Protein AF-A0A924SDQ5-F1 (afdb_monomer_lite)

Structure (mmCIF, N/CA/C/O backbone):
data_AF-A0A924SDQ5-F1
#
_entry.id   AF-A0A924SDQ5-F1
#
loop_
_atom_site.group_PDB
_atom_site.id
_atom_site.type_symbol
_atom_site.label_atom_id
_atom_site.label_alt_id
_atom_site.label_comp_id
_atom_site.label_asym_id
_atom_site.label_entity_id
_atom_site.label_seq_id
_atom_site.pdbx_PDB_ins_code
_atom_site.Cartn_x
_atom_site.Cartn_y
_atom_site.Cartn_z
_atom_site.occupancy
_atom_site.B_iso_or_equiv
_atom_site.auth_seq_id
_atom_site.auth_comp_id
_atom_site.auth_asym_id
_atom_site.auth_atom_id
_atom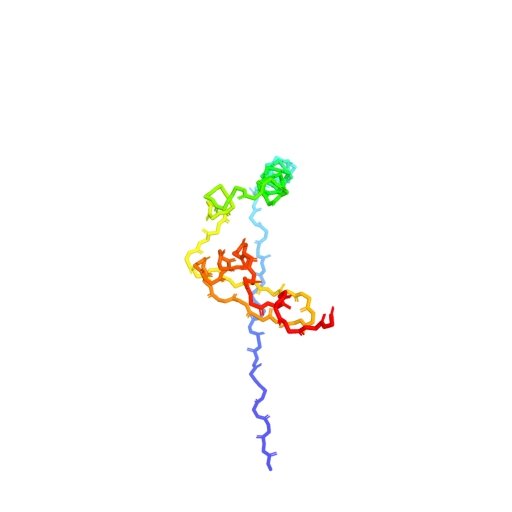_site.pdbx_PDB_model_num
ATOM 1 N N . MET A 1 1 ? -35.527 -19.320 -17.719 1.00 35.94 1 MET A N 1
ATOM 2 C CA . MET A 1 1 ? -34.080 -19.119 -17.495 1.00 35.94 1 MET A CA 1
ATOM 3 C C . MET A 1 1 ? -33.946 -18.271 -16.236 1.00 35.94 1 MET A C 1
ATOM 5 O O . MET A 1 1 ? -34.342 -17.116 -16.267 1.00 35.94 1 MET A O 1
ATOM 9 N N . ALA A 1 2 ? -33.569 -18.869 -15.104 1.00 38.22 2 ALA A N 1
ATOM 10 C CA . ALA A 1 2 ? -33.518 -18.180 -13.813 1.00 38.22 2 ALA A CA 1
ATOM 11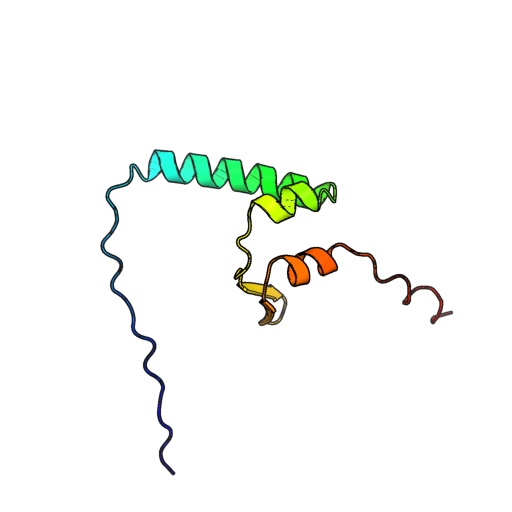 C C . ALA A 1 2 ? -32.095 -17.664 -13.569 1.00 38.22 2 ALA A C 1
ATOM 13 O O . ALA A 1 2 ? -31.151 -18.451 -13.566 1.00 38.22 2 ALA A O 1
ATOM 14 N N . ILE A 1 3 ? -31.942 -16.352 -13.394 1.00 44.84 3 ILE A N 1
ATOM 15 C CA . ILE A 1 3 ? -30.679 -15.750 -12.964 1.00 44.84 3 ILE A CA 1
ATOM 16 C C . ILE A 1 3 ? -30.659 -15.832 -11.439 1.00 44.84 3 ILE A C 1
ATOM 18 O O . ILE A 1 3 ? -31.410 -15.134 -10.761 1.00 44.84 3 ILE A O 1
ATOM 22 N N . VAL A 1 4 ? -29.828 -16.725 -10.905 1.00 50.78 4 VAL A N 1
ATOM 23 C CA . VAL A 1 4 ? -29.505 -16.777 -9.478 1.00 50.78 4 VAL A CA 1
ATOM 24 C C . VAL A 1 4 ? -28.635 -15.560 -9.171 1.00 50.78 4 VAL A C 1
ATOM 26 O O . VAL A 1 4 ? -27.464 -15.513 -9.540 1.00 50.78 4 VAL A O 1
ATOM 29 N N . GLY A 1 5 ? -29.221 -14.541 -8.546 1.00 46.06 5 GLY A N 1
ATOM 30 C CA . GLY A 1 5 ? -28.469 -13.419 -7.997 1.00 46.06 5 GLY A CA 1
ATOM 31 C C . GLY A 1 5 ? -27.779 -13.850 -6.707 1.00 46.06 5 GLY A C 1
ATOM 32 O O . GLY A 1 5 ? -28.448 -14.107 -5.710 1.00 46.06 5 GLY A O 1
ATOM 33 N N . CYS A 1 6 ? -26.448 -13.936 -6.716 1.00 43.75 6 CYS A N 1
ATOM 34 C CA . CYS A 1 6 ? -25.662 -14.098 -5.497 1.00 43.75 6 CYS A CA 1
ATOM 35 C C . CYS A 1 6 ? -25.862 -12.861 -4.607 1.00 43.75 6 CYS A C 1
ATOM 37 O O . CYS A 1 6 ? -25.459 -11.752 -4.965 1.00 43.75 6 CYS A O 1
ATOM 39 N N . ALA A 1 7 ? -26.510 -13.046 -3.458 1.00 54.94 7 ALA A N 1
ATOM 40 C CA . ALA A 1 7 ? -26.652 -12.017 -2.441 1.00 54.94 7 ALA A CA 1
ATOM 41 C C . ALA A 1 7 ? -25.273 -11.710 -1.838 1.00 54.94 7 ALA A C 1
ATOM 43 O O . ALA A 1 7 ? -24.675 -12.555 -1.174 1.00 54.94 7 ALA A O 1
ATOM 44 N N . HIS A 1 8 ? -24.761 -10.499 -2.061 1.00 56.41 8 HIS A N 1
ATOM 45 C CA . HIS A 1 8 ? -23.636 -9.990 -1.285 1.00 56.41 8 HIS A CA 1
ATOM 46 C C . HIS A 1 8 ? -24.150 -9.763 0.137 1.00 56.41 8 HIS A C 1
ATOM 48 O O . HIS A 1 8 ? -24.929 -8.842 0.377 1.00 56.41 8 HIS A O 1
ATOM 54 N N . ALA A 1 9 ? -23.7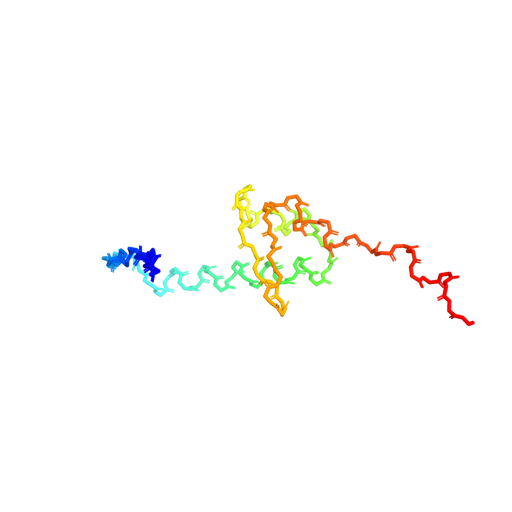76 -10.640 1.068 1.00 57.56 9 ALA A N 1
ATOM 55 C CA . ALA A 1 9 ? -24.108 -10.472 2.473 1.00 57.56 9 ALA A CA 1
ATOM 56 C C . ALA A 1 9 ? -23.472 -9.169 2.978 1.00 57.56 9 ALA A C 1
ATOM 58 O O . ALA A 1 9 ? -22.265 -9.088 3.206 1.00 57.56 9 ALA A O 1
ATOM 59 N N . GLN A 1 10 ? -24.287 -8.128 3.118 1.00 57.00 10 GLN A N 1
ATOM 60 C CA . GLN A 1 10 ? -23.895 -6.888 3.766 1.00 57.00 10 GLN A CA 1
ATOM 61 C C . GLN A 1 10 ? -23.809 -7.162 5.266 1.00 57.00 10 GLN A C 1
ATOM 63 O O . GLN A 1 10 ? -24.804 -7.123 5.986 1.00 57.00 10 GLN A O 1
ATOM 68 N N . VAL A 1 11 ? -22.605 -7.488 5.733 1.00 59.88 11 VAL A N 1
ATOM 69 C CA . VAL A 1 11 ? -22.315 -7.523 7.165 1.00 59.88 11 VAL A CA 1
ATOM 70 C C . VAL A 1 11 ? -22.470 -6.093 7.675 1.00 59.88 11 VAL A C 1
ATOM 72 O O . VAL A 1 11 ? -21.703 -5.205 7.298 1.00 59.88 11 VAL A O 1
ATOM 75 N N . ALA A 1 12 ? -23.490 -5.858 8.499 1.00 58.78 12 ALA A N 1
ATOM 76 C CA . ALA A 1 12 ? -23.617 -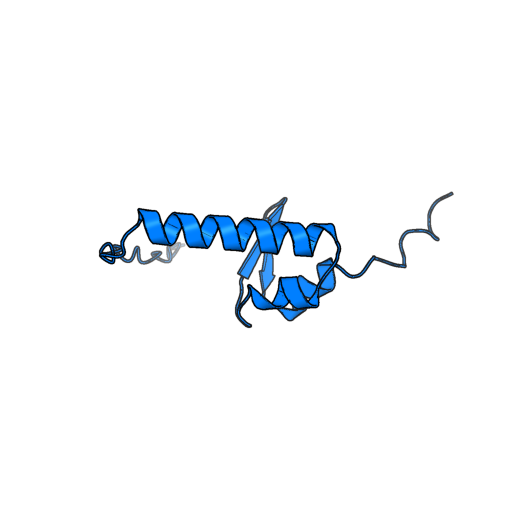4.618 9.244 1.00 58.78 12 ALA A CA 1
ATOM 77 C C . ALA A 1 12 ? -22.357 -4.457 10.109 1.00 58.78 12 ALA A C 1
ATOM 79 O O . ALA A 1 12 ? -22.092 -5.265 10.998 1.00 58.78 12 ALA A O 1
ATOM 80 N N . ARG A 1 13 ? -21.534 -3.450 9.801 1.00 64.56 13 ARG A N 1
ATOM 81 C CA . ARG A 1 13 ? -20.361 -3.103 10.606 1.00 64.56 13 ARG A CA 1
ATOM 82 C C . ARG A 1 13 ? -20.845 -2.412 11.878 1.00 64.56 13 ARG A C 1
ATOM 84 O O . ARG A 1 13 ? -21.126 -1.218 11.858 1.00 64.56 13 ARG A O 1
ATOM 91 N N . GLU A 1 14 ? -20.924 -3.165 12.970 1.00 63.56 14 GLU A N 1
ATOM 92 C CA . GLU A 1 14 ? -20.859 -2.601 14.320 1.00 63.56 14 GLU A CA 1
ATOM 93 C C . GLU A 1 14 ? -19.589 -1.726 14.389 1.00 63.56 14 GLU A C 1
ATOM 95 O O . GLU A 1 14 ? -18.497 -2.225 14.083 1.00 63.56 14 GLU A O 1
ATOM 100 N N . PRO A 1 15 ? -19.677 -0.423 14.708 1.00 63.94 15 PRO A N 1
ATOM 101 C CA . PRO A 1 15 ? -18.485 0.398 14.808 1.00 63.94 15 PRO A CA 1
ATOM 102 C C . PRO A 1 15 ? -17.680 -0.054 16.030 1.00 63.94 15 PRO A C 1
ATOM 104 O O . PRO A 1 15 ? -18.099 0.130 17.173 1.00 63.94 15 PRO A O 1
ATOM 107 N N . LEU A 1 16 ? -16.500 -0.628 15.788 1.00 65.31 16 LEU A N 1
ATOM 108 C CA . LEU A 1 16 ? -15.487 -0.810 16.823 1.00 65.31 16 LEU A CA 1
ATOM 109 C C . LEU A 1 16 ? -15.251 0.555 17.489 1.00 65.31 16 LEU A C 1
ATOM 111 O O . LEU A 1 16 ? -14.957 1.538 16.806 1.00 65.31 16 LEU A O 1
ATOM 115 N N . ARG A 1 17 ? -15.398 0.632 18.818 1.00 66.31 17 ARG A N 1
ATOM 116 C CA . ARG A 1 17 ? -15.046 1.826 19.604 1.00 66.31 17 ARG A CA 1
ATOM 117 C C . ARG A 1 17 ? -13.523 1.944 19.695 1.00 66.31 17 ARG A C 1
ATOM 119 O O . ARG A 1 17 ? -12.932 1.706 20.741 1.00 66.31 17 ARG A O 1
ATOM 126 N N . VAL A 1 18 ? -12.898 2.267 18.573 1.00 64.94 18 VAL A N 1
ATOM 127 C CA . VAL A 1 18 ? -11.518 2.744 18.505 1.00 64.94 18 VAL A CA 1
ATOM 128 C C . VAL A 1 18 ? -11.580 4.265 18.597 1.00 64.94 18 VAL A C 1
ATOM 130 O O . VAL A 1 18 ? -12.534 4.872 18.103 1.00 64.94 18 VAL A O 1
ATOM 133 N N . ASP A 1 19 ? -10.601 4.899 19.240 1.00 84.25 19 ASP A N 1
ATOM 134 C CA . ASP A 1 19 ? -10.438 6.348 19.124 1.00 84.25 19 ASP A CA 1
ATOM 135 C C . ASP A 1 19 ? -10.132 6.692 17.656 1.00 84.25 19 ASP A C 1
ATOM 137 O O . ASP A 1 19 ? -8.990 6.624 17.194 1.00 84.25 19 ASP A O 1
ATOM 141 N N . GLN A 1 20 ? -11.191 7.007 16.907 1.00 80.31 20 GLN A N 1
ATOM 142 C CA . GLN A 1 20 ? -11.162 7.197 15.458 1.00 80.31 20 GLN A CA 1
ATOM 143 C C . GLN A 1 20 ? -10.187 8.302 15.041 1.00 80.31 20 GLN A C 1
ATOM 145 O O . GLN A 1 20 ? -9.618 8.243 13.951 1.00 80.31 20 GLN A O 1
ATOM 150 N N . ALA A 1 21 ? -9.974 9.308 15.896 1.00 80.06 21 ALA A N 1
ATOM 151 C CA . ALA A 1 21 ? -9.043 10.394 15.616 1.00 80.06 21 ALA A CA 1
ATOM 152 C C . ALA A 1 21 ? -7.589 9.898 15.623 1.00 80.06 21 ALA A C 1
ATOM 154 O O . ALA A 1 21 ? -6.822 10.219 14.708 1.00 80.06 21 ALA A O 1
ATOM 155 N N . SER A 1 22 ? -7.239 9.080 16.619 1.00 88.25 22 SER A N 1
ATOM 156 C CA . SER A 1 22 ? -5.923 8.450 16.741 1.00 88.25 22 SER A CA 1
ATOM 157 C C . SER A 1 22 ? -5.666 7.462 15.600 1.00 88.25 22 SER A C 1
ATOM 159 O O . SER A 1 22 ? -4.649 7.553 14.909 1.00 88.25 22 SER A O 1
ATOM 161 N N . GLU A 1 23 ? -6.633 6.593 15.299 1.00 91.62 23 GLU A N 1
ATOM 162 C CA . GLU A 1 23 ? -6.519 5.622 14.205 1.00 91.62 23 GLU A CA 1
ATOM 163 C C . GLU A 1 23 ? -6.368 6.312 12.840 1.00 91.62 23 GLU A C 1
ATOM 165 O O . GLU A 1 23 ? -5.501 5.954 12.039 1.00 91.62 23 GLU A O 1
ATOM 170 N N . ALA A 1 24 ? -7.140 7.374 12.591 1.00 92.62 24 ALA A N 1
ATOM 171 C CA . ALA A 1 24 ? -7.029 8.140 11.357 1.00 92.62 24 ALA A CA 1
ATOM 172 C C . ALA A 1 24 ? -5.650 8.805 11.204 1.00 92.62 24 ALA A C 1
ATOM 174 O O . ALA A 1 24 ? -5.135 8.898 10.087 1.00 92.62 24 ALA A O 1
ATOM 175 N N . ALA A 1 25 ? -5.039 9.268 12.299 1.00 94.56 25 ALA A N 1
ATOM 176 C CA . ALA A 1 25 ? -3.684 9.811 12.272 1.00 94.56 25 ALA A CA 1
ATOM 177 C C . ALA A 1 25 ? -2.649 8.733 11.917 1.00 94.56 25 ALA A C 1
ATOM 179 O O . ALA A 1 25 ? -1.811 8.968 11.044 1.00 94.56 25 ALA A O 1
ATOM 180 N N . VAL A 1 26 ? -2.755 7.542 12.513 1.00 95.38 26 VAL A N 1
ATOM 181 C CA . VAL A 1 26 ? -1.885 6.397 12.201 1.00 95.38 26 VAL A CA 1
ATOM 182 C C . VAL A 1 26 ? -2.006 6.007 10.728 1.00 95.38 26 VAL A C 1
ATOM 184 O O . VAL A 1 26 ? -0.994 5.926 10.035 1.00 95.38 26 VAL A O 1
ATOM 187 N N . ILE A 1 27 ? -3.232 5.864 10.211 1.00 94.25 27 ILE A N 1
ATOM 188 C CA . ILE A 1 27 ? -3.476 5.510 8.805 1.00 94.25 27 ILE A CA 1
ATOM 189 C C . ILE A 1 27 ? -2.836 6.532 7.862 1.00 94.25 27 ILE A C 1
ATOM 191 O O . ILE A 1 27 ? -2.175 6.145 6.896 1.00 94.25 27 ILE A O 1
ATOM 195 N N . ARG A 1 28 ? -3.003 7.836 8.124 1.00 97.06 28 ARG A N 1
ATOM 196 C CA . ARG A 1 28 ? -2.412 8.888 7.279 1.00 97.06 28 ARG A CA 1
ATOM 197 C C . ARG A 1 28 ? -0.889 8.810 7.260 1.00 97.06 28 ARG A C 1
ATOM 199 O O . ARG A 1 28 ? -0.303 8.868 6.181 1.00 97.06 28 ARG A O 1
ATOM 206 N N . THR A 1 29 ? -0.264 8.625 8.419 1.00 97.56 29 THR A N 1
ATOM 207 C CA . THR A 1 29 ? 1.191 8.460 8.525 1.00 97.56 29 THR A CA 1
ATOM 208 C C . THR A 1 29 ? 1.668 7.226 7.758 1.00 97.56 29 THR A C 1
ATOM 210 O O . THR A 1 29 ? 2.593 7.322 6.952 1.00 97.56 29 THR A O 1
ATOM 213 N N . SER A 1 30 ? 0.997 6.081 7.920 1.00 96.62 30 SER A N 1
ATOM 214 C CA . SER A 1 30 ? 1.329 4.853 7.187 1.00 96.62 30 SER A CA 1
ATOM 215 C C . SER A 1 30 ? 1.170 5.013 5.673 1.00 96.62 30 SER A C 1
ATOM 217 O O . SER A 1 30 ? 2.018 4.541 4.921 1.00 96.62 30 SER A O 1
ATOM 219 N N . ARG A 1 31 ? 0.128 5.717 5.208 1.00 96.81 31 ARG A N 1
ATOM 220 C CA . ARG A 1 31 ? -0.078 6.001 3.778 1.00 96.81 31 ARG A CA 1
ATOM 221 C C . ARG A 1 31 ? 0.982 6.935 3.209 1.00 96.81 31 ARG A C 1
ATOM 223 O O . ARG A 1 31 ? 1.440 6.700 2.096 1.00 96.81 31 ARG A O 1
ATOM 230 N N . ALA A 1 32 ? 1.401 7.955 3.958 1.00 98.19 32 ALA A N 1
ATOM 231 C CA . ALA A 1 32 ? 2.487 8.835 3.533 1.00 98.19 32 ALA A CA 1
ATOM 232 C C . ALA A 1 32 ? 3.798 8.051 3.341 1.00 98.19 32 ALA A C 1
ATOM 234 O O . ALA A 1 32 ? 4.451 8.190 2.308 1.00 98.19 32 ALA A O 1
ATOM 235 N N . ALA A 1 33 ? 4.133 7.170 4.288 1.00 98.06 33 ALA A N 1
ATOM 236 C CA . ALA A 1 33 ? 5.313 6.312 4.199 1.00 98.06 33 ALA A CA 1
ATOM 237 C C . ALA A 1 33 ? 5.225 5.296 3.042 1.00 98.06 33 ALA A C 1
ATOM 239 O O . ALA A 1 33 ? 6.188 5.135 2.294 1.00 98.06 33 ALA A O 1
ATOM 240 N N . GLN A 1 34 ? 4.061 4.671 2.832 1.00 97.25 34 GLN A N 1
ATOM 241 C CA . GLN A 1 34 ? 3.830 3.785 1.686 1.00 97.25 34 GLN A CA 1
ATOM 242 C C . GLN A 1 34 ? 4.000 4.524 0.349 1.00 97.25 34 GLN A C 1
ATOM 244 O O . GLN A 1 34 ? 4.667 4.018 -0.551 1.00 97.25 34 GLN A O 1
ATOM 249 N N . ASN A 1 35 ? 3.426 5.723 0.216 1.00 97.06 35 ASN A N 1
ATOM 250 C CA . ASN A 1 35 ? 3.533 6.523 -1.005 1.00 97.06 35 ASN A CA 1
ATOM 251 C C . ASN A 1 35 ? 4.981 6.933 -1.294 1.00 97.06 35 ASN A C 1
ATOM 253 O O . ASN A 1 35 ? 5.399 6.906 -2.449 1.00 97.06 35 ASN A O 1
ATOM 257 N N . LEU A 1 36 ? 5.750 7.277 -0.257 1.00 98.12 36 LEU A N 1
ATOM 258 C CA . LEU A 1 36 ? 7.174 7.562 -0.400 1.00 98.12 36 LEU A CA 1
ATOM 259 C C . LEU A 1 36 ? 7.937 6.332 -0.905 1.00 98.12 36 LEU A C 1
ATOM 261 O O . LEU A 1 36 ? 8.694 6.453 -1.862 1.00 98.12 36 LEU A O 1
ATOM 265 N N . ALA A 1 37 ? 7.694 5.157 -0.317 1.00 96.75 37 ALA A N 1
ATOM 266 C CA . ALA A 1 37 ? 8.318 3.906 -0.748 1.00 96.75 37 ALA A CA 1
ATOM 267 C C . ALA A 1 37 ? 8.011 3.585 -2.222 1.00 96.75 37 ALA A C 1
ATOM 269 O O . ALA A 1 37 ? 8.911 3.221 -2.974 1.00 96.75 37 ALA A O 1
ATOM 270 N N . ILE A 1 38 ? 6.764 3.801 -2.663 1.00 94.69 38 ILE A N 1
ATOM 271 C CA . ILE A 1 38 ? 6.372 3.683 -4.077 1.00 94.69 38 ILE A CA 1
ATOM 272 C C . ILE A 1 38 ? 7.161 4.670 -4.945 1.00 94.69 38 ILE A C 1
ATOM 274 O O . ILE A 1 38 ? 7.701 4.275 -5.975 1.00 94.69 38 ILE A O 1
ATOM 278 N N . ALA A 1 39 ? 7.239 5.940 -4.537 1.00 95.88 39 ALA A N 1
ATOM 279 C CA . ALA A 1 39 ? 7.881 6.996 -5.317 1.00 95.88 39 ALA A CA 1
ATOM 280 C C . ALA A 1 39 ? 9.385 6.764 -5.530 1.00 95.88 39 ALA A C 1
ATOM 282 O O . ALA A 1 39 ? 9.907 7.105 -6.588 1.00 95.88 39 ALA A O 1
ATOM 283 N N . VAL A 1 40 ? 10.074 6.176 -4.547 1.00 96.50 40 VAL A N 1
ATOM 284 C CA . VAL A 1 40 ? 11.514 5.872 -4.633 1.00 96.50 40 VAL A CA 1
ATOM 285 C C . VAL A 1 40 ? 11.811 4.453 -5.133 1.00 96.50 40 VAL A C 1
ATOM 287 O O . VAL A 1 40 ? 12.976 4.084 -5.246 1.00 96.50 40 VAL A O 1
ATOM 290 N N . GLY A 1 41 ? 10.784 3.651 -5.429 1.00 94.44 41 GLY A N 1
ATOM 291 C CA . GLY A 1 41 ? 10.951 2.274 -5.902 1.00 94.44 41 GLY A CA 1
ATOM 292 C C . GLY A 1 41 ? 11.411 1.278 -4.830 1.00 94.44 41 GLY A C 1
ATOM 293 O O . GLY A 1 41 ? 11.959 0.232 -5.172 1.00 94.44 41 GLY A O 1
ATOM 294 N N . ASP A 1 42 ? 11.188 1.558 -3.543 1.00 96.19 42 ASP A N 1
ATOM 295 C CA . ASP A 1 42 ? 11.513 0.635 -2.448 1.00 96.19 42 ASP A CA 1
ATOM 296 C C . ASP A 1 42 ? 10.455 -0.475 -2.341 1.00 96.19 42 ASP A C 1
ATOM 298 O O . ASP A 1 42 ? 9.511 -0.433 -1.546 1.00 96.19 42 ASP A O 1
ATOM 302 N N . THR A 1 43 ? 10.609 -1.501 -3.178 1.00 94.56 43 THR A N 1
ATOM 303 C CA . THR A 1 43 ? 9.671 -2.625 -3.259 1.00 94.56 43 THR A CA 1
ATOM 304 C C . THR A 1 43 ? 9.607 -3.444 -1.972 1.00 94.56 43 THR A C 1
ATOM 306 O O . THR A 1 43 ? 8.560 -4.018 -1.664 1.00 94.56 43 THR A O 1
ATOM 309 N N . ALA A 1 44 ? 10.703 -3.500 -1.208 1.00 94.00 44 ALA A N 1
ATOM 310 C CA . ALA A 1 44 ? 10.741 -4.220 0.060 1.00 94.00 44 ALA A CA 1
ATOM 311 C C . ALA A 1 44 ? 9.823 -3.530 1.072 1.00 94.00 44 ALA A C 1
ATOM 313 O O . ALA A 1 44 ? 8.918 -4.169 1.622 1.00 94.00 44 ALA A O 1
ATOM 314 N N . GLN A 1 45 ? 9.967 -2.213 1.221 1.00 96.50 45 GLN A N 1
ATOM 315 C CA . GLN A 1 45 ? 9.117 -1.434 2.110 1.00 96.50 45 GLN A CA 1
ATOM 316 C C . GLN A 1 45 ? 7.660 -1.419 1.643 1.00 96.50 45 GLN A C 1
ATOM 318 O O . GLN A 1 45 ? 6.752 -1.583 2.459 1.00 96.50 45 GLN A O 1
ATOM 323 N N . VAL A 1 46 ? 7.410 -1.316 0.336 1.00 95.31 46 VAL A N 1
ATOM 324 C CA . VAL A 1 46 ? 6.057 -1.404 -0.232 1.00 95.31 46 VAL A CA 1
ATOM 325 C C . VAL A 1 46 ? 5.374 -2.731 0.127 1.00 95.31 46 VAL A C 1
ATOM 327 O O . VAL A 1 46 ? 4.195 -2.738 0.488 1.00 95.31 46 VAL A O 1
ATOM 330 N N . SER A 1 47 ? 6.105 -3.849 0.073 1.00 94.81 47 SER A N 1
ATOM 331 C CA . SER A 1 47 ? 5.574 -5.184 0.377 1.00 94.81 47 SER A CA 1
ATOM 332 C C . SER A 1 47 ? 5.154 -5.370 1.840 1.00 94.81 47 SER A C 1
ATOM 334 O O . SER A 1 47 ? 4.305 -6.218 2.125 1.00 94.81 47 SER A O 1
ATOM 336 N N . SER A 1 48 ? 5.721 -4.578 2.758 1.00 96.25 48 SER A N 1
ATOM 337 C CA . SER A 1 48 ? 5.443 -4.672 4.196 1.00 96.25 48 SER A CA 1
ATOM 338 C C . SER A 1 48 ? 4.020 -4.237 4.566 1.00 96.25 48 SER A C 1
ATOM 340 O O . SER A 1 48 ? 3.482 -4.685 5.575 1.00 96.25 48 SER A O 1
ATOM 342 N N . TYR A 1 49 ? 3.384 -3.414 3.725 1.00 95.38 49 TYR A N 1
ATOM 343 C CA . TYR A 1 49 ? 2.023 -2.910 3.936 1.00 95.38 49 TYR A CA 1
ATOM 344 C C . TYR A 1 49 ? 0.921 -3.874 3.485 1.00 95.38 49 TYR A C 1
ATOM 346 O O . TYR A 1 49 ? -0.259 -3.580 3.677 1.00 95.38 49 TYR A O 1
ATOM 354 N N . TRP A 1 50 ? 1.280 -4.992 2.856 1.00 95.19 50 TRP A N 1
ATOM 355 C CA . TRP A 1 50 ? 0.328 -5.933 2.280 1.00 95.19 50 TRP A CA 1
ATOM 356 C C . TRP A 1 50 ? 0.410 -7.293 2.955 1.00 95.19 50 TRP A C 1
ATOM 358 O O . TRP A 1 50 ? 1.476 -7.731 3.376 1.00 95.19 50 TRP A O 1
ATOM 368 N N . THR A 1 51 ? -0.724 -7.976 3.026 1.00 96.56 51 THR A N 1
ATOM 369 C CA . THR A 1 51 ? -0.800 -9.3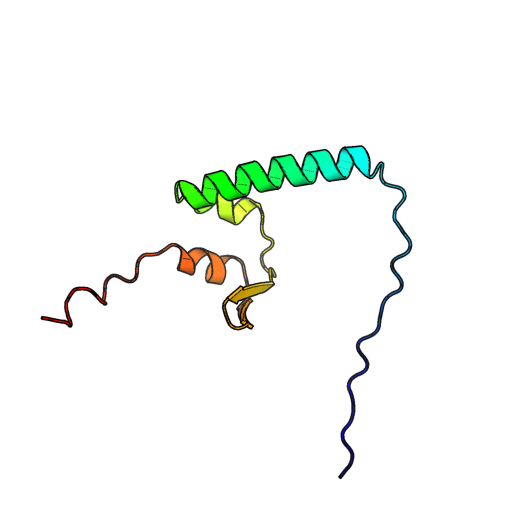98 3.357 1.00 96.56 51 THR A CA 1
ATOM 370 C C . THR A 1 51 ? -0.600 -10.242 2.098 1.00 96.56 51 THR A C 1
ATOM 372 O O . THR A 1 51 ? -0.617 -9.734 0.973 1.00 96.56 51 THR A O 1
ATOM 375 N N . ASP A 1 52 ? -0.384 -11.547 2.268 1.00 96.81 52 ASP A N 1
ATOM 376 C CA . ASP A 1 52 ? -0.157 -12.451 1.132 1.00 96.81 52 ASP A CA 1
ATOM 377 C C . ASP A 1 52 ? -1.390 -12.623 0.243 1.00 96.81 52 ASP A C 1
ATOM 379 O O . ASP A 1 52 ? -1.244 -12.861 -0.954 1.00 96.81 52 ASP A O 1
ATOM 383 N N . ASP A 1 53 ? -2.579 -12.431 0.809 1.00 96.88 53 ASP A N 1
ATOM 384 C CA . ASP A 1 53 ? -3.896 -12.542 0.180 1.00 96.88 53 ASP A CA 1
ATOM 385 C C . ASP A 1 53 ? -4.462 -11.198 -0.310 1.00 96.88 53 ASP A C 1
ATOM 387 O O . ASP A 1 53 ? -5.643 -11.105 -0.631 1.00 96.88 53 ASP A O 1
ATOM 391 N N . VAL A 1 54 ? -3.638 -10.145 -0.384 1.00 97.00 54 VAL A N 1
ATOM 392 C CA . VAL A 1 54 ? -4.094 -8.820 -0.822 1.00 97.00 54 VAL A CA 1
ATOM 393 C C . VAL A 1 54 ? -4.754 -8.869 -2.208 1.00 97.00 54 VAL A C 1
ATOM 395 O O . VAL A 1 54 ? -4.210 -9.429 -3.161 1.00 97.00 54 VAL A O 1
ATOM 398 N N . GLU A 1 55 ? -5.894 -8.198 -2.348 1.00 97.44 55 GLU A N 1
ATOM 399 C CA . GLU A 1 55 ? -6.530 -7.932 -3.637 1.00 97.44 55 GLU A CA 1
ATOM 400 C C . GLU A 1 55 ? -6.444 -6.442 -3.973 1.00 97.44 55 GLU A C 1
ATOM 402 O O . GLU A 1 55 ? -6.898 -5.585 -3.213 1.00 97.44 55 GLU A O 1
ATOM 407 N N . ILE A 1 56 ? -5.870 -6.116 -5.132 1.00 94.38 56 ILE A N 1
ATOM 408 C CA . ILE A 1 56 ? -5.663 -4.733 -5.574 1.00 94.38 56 ILE A CA 1
ATOM 409 C C . ILE A 1 56 ? -6.350 -4.535 -6.919 1.00 94.38 56 ILE A C 1
ATOM 411 O O . ILE A 1 56 ? -6.035 -5.209 -7.900 1.00 94.38 56 ILE A O 1
ATOM 415 N N . ARG A 1 57 ? -7.274 -3.573 -6.980 1.00 96.06 57 ARG A N 1
ATOM 416 C CA . ARG A 1 57 ? -7.892 -3.125 -8.233 1.00 96.06 57 ARG A CA 1
ATOM 417 C C . ARG A 1 57 ? -7.185 -1.882 -8.739 1.00 96.06 57 ARG A C 1
ATOM 419 O O . ARG A 1 57 ? -7.112 -0.871 -8.044 1.00 96.06 57 ARG A O 1
ATOM 426 N N . ARG A 1 58 ? -6.667 -1.974 -9.957 1.00 90.94 58 ARG A N 1
ATOM 427 C CA . ARG A 1 58 ? -5.977 -0.881 -10.643 1.00 90.94 58 ARG A CA 1
ATOM 428 C C . ARG A 1 58 ? -6.954 -0.086 -11.504 1.00 90.94 58 ARG A C 1
ATOM 430 O O . ARG A 1 58 ? -8.144 -0.405 -11.585 1.00 90.94 58 ARG A O 1
ATOM 437 N N . GLY A 1 59 ? -6.422 0.921 -12.195 1.00 88.19 59 GLY A N 1
ATOM 438 C CA . GLY A 1 59 ? -7.138 1.595 -13.274 1.00 88.19 59 GLY A CA 1
ATOM 439 C C . GLY A 1 59 ? -7.755 0.591 -14.252 1.00 88.19 59 GLY A C 1
ATOM 440 O O . GLY A 1 59 ? -7.212 -0.492 -14.474 1.00 88.19 59 GLY A O 1
ATOM 441 N N . LEU A 1 60 ? -8.921 0.944 -14.798 1.00 93.06 60 LEU A N 1
ATOM 442 C CA . LEU A 1 60 ? -9.706 0.100 -15.712 1.00 93.06 60 LEU A CA 1
ATOM 443 C C . LEU A 1 60 ? -10.216 -1.221 -15.101 1.00 93.06 60 LEU A C 1
ATOM 445 O O . LEU A 1 60 ? -10.669 -2.101 -15.825 1.00 93.06 60 LEU A O 1
ATOM 449 N N . GLY A 1 61 ? -10.175 -1.367 -13.773 1.00 93.19 61 GLY A N 1
ATOM 450 C CA . GLY A 1 61 ? -10.744 -2.523 -13.075 1.00 93.19 61 GLY A CA 1
ATOM 451 C C . GLY A 1 61 ? -9.871 -3.778 -13.102 1.00 93.19 61 GLY A C 1
ATOM 452 O O . GLY A 1 61 ? -10.333 -4.840 -12.690 1.00 93.19 61 GLY A O 1
ATOM 453 N N . GLN A 1 62 ? -8.614 -3.681 -13.543 1.00 94.25 62 GLN A N 1
ATOM 454 C CA . GLN A 1 62 ? -7.696 -4.817 -13.538 1.00 94.25 62 GLN A CA 1
ATOM 455 C C . GLN A 1 62 ? -7.429 -5.290 -12.101 1.00 94.25 62 GLN A C 1
ATOM 457 O O . GLN A 1 62 ? -6.946 -4.519 -11.269 1.00 94.25 62 GLN A O 1
ATOM 462 N N . LEU A 1 63 ? -7.711 -6.563 -11.818 1.00 96.50 63 LEU A N 1
ATOM 463 C CA . LEU A 1 63 ? -7.455 -7.186 -10.519 1.00 96.50 63 LEU A CA 1
ATOM 464 C C . LEU A 1 63 ? -6.021 -7.732 -10.436 1.00 96.50 63 LEU A C 1
ATOM 466 O O . LEU A 1 63 ? -5.490 -8.288 -11.398 1.00 96.50 63 LEU A O 1
ATOM 470 N N . VAL A 1 64 ? -5.406 -7.588 -9.265 1.00 95.81 64 VAL A N 1
ATOM 471 C CA . VAL A 1 64 ? -4.142 -8.219 -8.870 1.00 95.81 64 VAL A CA 1
ATOM 472 C C . VAL A 1 64 ? -4.380 -8.958 -7.580 1.00 95.81 64 VAL A C 1
ATOM 474 O O . VAL A 1 64 ? -4.848 -8.355 -6.617 1.00 95.81 64 VAL A O 1
ATOM 477 N N . VAL A 1 65 ? -4.041 -10.239 -7.574 1.00 97.56 65 VAL A N 1
ATOM 478 C CA . VAL A 1 65 ? -4.207 -11.094 -6.405 1.00 97.56 65 VAL A CA 1
ATOM 479 C C . VAL A 1 65 ? -2.832 -11.489 -5.895 1.00 97.56 65 VAL A C 1
ATOM 481 O O . VAL A 1 65 ? -2.028 -12.079 -6.619 1.00 97.56 65 VAL A O 1
ATOM 484 N N . GLY A 1 66 ? -2.582 -11.148 -4.640 1.00 97.06 66 GLY A N 1
ATOM 485 C CA . GLY A 1 66 ? -1.406 -11.518 -3.881 1.00 97.06 66 GLY A CA 1
ATOM 486 C C . GLY A 1 66 ? -0.237 -10.539 -3.970 1.00 97.06 66 GLY A C 1
ATOM 487 O O . GLY A 1 66 ? 0.023 -9.885 -4.988 1.00 97.06 66 GLY A O 1
ATOM 488 N N . ARG A 1 67 ? 0.526 -10.493 -2.873 1.00 96.62 67 ARG A N 1
ATOM 489 C CA . ARG A 1 67 ? 1.663 -9.581 -2.668 1.00 96.62 67 ARG A CA 1
ATOM 490 C C . ARG A 1 67 ? 2.716 -9.698 -3.772 1.00 96.62 67 ARG A C 1
ATOM 492 O O . ARG A 1 67 ? 3.166 -8.695 -4.316 1.00 96.62 67 ARG A O 1
ATOM 499 N N . ASN A 1 68 ? 3.069 -10.925 -4.151 1.00 95.06 68 ASN A N 1
ATOM 500 C CA . ASN A 1 68 ? 4.084 -11.182 -5.176 1.00 95.06 68 ASN A CA 1
ATOM 501 C C . ASN A 1 68 ? 3.650 -10.713 -6.571 1.00 95.06 68 ASN A C 1
ATOM 503 O O . ASN A 1 68 ? 4.474 -10.207 -7.332 1.00 95.06 68 ASN A O 1
ATOM 507 N N . ALA A 1 69 ? 2.368 -10.859 -6.918 1.00 94.62 69 ALA A N 1
ATOM 508 C CA . ALA A 1 69 ? 1.847 -10.370 -8.193 1.00 94.62 69 ALA A CA 1
ATOM 509 C C . ALA A 1 69 ? 1.858 -8.837 -8.245 1.00 94.62 69 ALA A C 1
ATOM 511 O O . ALA A 1 69 ? 2.168 -8.257 -9.283 1.00 94.62 69 ALA A O 1
ATOM 512 N N . TYR A 1 70 ? 1.585 -8.185 -7.113 1.00 94.50 70 TYR A N 1
ATOM 513 C CA . TYR A 1 70 ? 1.704 -6.738 -6.979 1.00 94.50 70 TYR A CA 1
ATOM 514 C C . TYR A 1 70 ? 3.154 -6.240 -7.092 1.00 94.50 70 TYR A C 1
ATOM 516 O O . TYR A 1 70 ? 3.401 -5.238 -7.756 1.00 94.50 70 TYR A O 1
ATOM 524 N N . LEU A 1 71 ? 4.135 -6.949 -6.527 1.00 93.81 71 LEU A N 1
ATOM 525 C CA . LEU A 1 71 ? 5.544 -6.540 -6.624 1.00 93.81 71 LEU A CA 1
ATOM 526 C C . LEU A 1 71 ? 6.102 -6.604 -8.050 1.00 93.81 71 LEU A C 1
ATOM 528 O O . LEU A 1 71 ? 6.937 -5.782 -8.421 1.00 93.81 71 LEU A O 1
ATOM 532 N N . ARG A 1 72 ? 5.595 -7.515 -8.888 1.00 93.00 72 ARG A N 1
ATOM 533 C CA . ARG A 1 72 ? 5.979 -7.591 -10.310 1.00 93.00 72 ARG A CA 1
ATOM 534 C C . ARG A 1 72 ? 5.636 -6.328 -11.100 1.00 93.00 72 ARG A C 1
ATOM 536 O O . ARG A 1 72 ? 6.198 -6.131 -12.165 1.00 93.00 72 ARG A O 1
ATOM 543 N N . LEU A 1 73 ? 4.757 -5.468 -10.583 1.00 91.00 73 LEU A N 1
ATOM 544 C CA . LEU A 1 73 ? 4.365 -4.219 -11.244 1.00 91.00 73 LEU A CA 1
ATOM 545 C C . LEU A 1 73 ? 5.435 -3.134 -11.187 1.00 91.00 73 LEU A C 1
ATOM 547 O O . LEU A 1 73 ? 5.350 -2.159 -11.924 1.00 91.00 73 LEU A O 1
ATOM 551 N N . PHE A 1 74 ? 6.413 -3.301 -10.302 1.00 90.19 74 PHE A N 1
ATOM 552 C CA . PHE A 1 74 ? 7.541 -2.390 -10.153 1.00 90.19 74 PHE A CA 1
ATOM 553 C C . PHE A 1 74 ? 8.748 -2.819 -10.994 1.00 90.19 74 PHE A C 1
ATOM 555 O O . PHE A 1 74 ? 9.729 -2.086 -11.063 1.00 90.19 74 PHE A O 1
ATOM 562 N N . VAL A 1 75 ? 8.696 -3.997 -11.629 1.00 86.25 75 VAL A N 1
ATOM 563 C CA . VAL A 1 75 ? 9.737 -4.454 -12.552 1.00 86.25 75 VAL A CA 1
ATOM 564 C C . VAL A 1 75 ? 9.495 -3.781 -13.907 1.00 86.25 75 VAL A C 1
ATOM 566 O O . VAL A 1 75 ? 8.411 -3.952 -14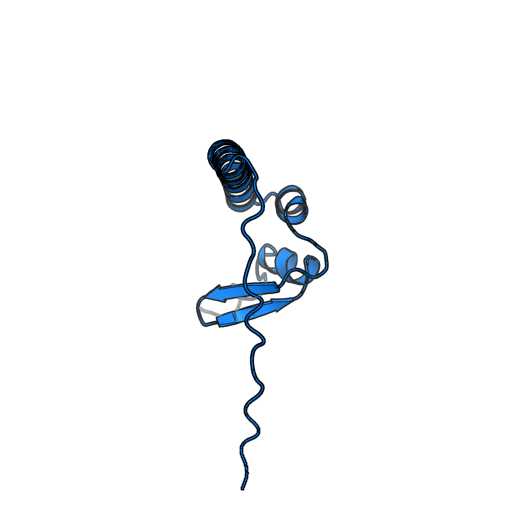.463 1.00 86.25 75 VAL A O 1
ATOM 569 N N . PRO A 1 76 ? 10.459 -3.022 -14.455 1.00 77.56 76 PRO A N 1
ATOM 570 C CA . PRO A 1 76 ? 10.304 -2.411 -15.770 1.00 77.56 76 PRO A CA 1
ATOM 571 C C . PRO A 1 76 ? 10.123 -3.471 -16.863 1.00 77.56 76 PRO A C 1
ATOM 573 O O . PRO A 1 76 ? 10.905 -4.423 -16.940 1.00 77.56 76 PRO A O 1
ATOM 576 N N . ASP A 1 77 ? 9.153 -3.273 -17.759 1.00 68.56 77 ASP A N 1
ATOM 577 C CA . ASP A 1 77 ? 9.017 -4.088 -18.970 1.00 68.56 77 ASP A CA 1
ATOM 578 C C . ASP A 1 77 ? 10.219 -3.829 -19.889 1.00 68.56 77 ASP A C 1
ATOM 580 O O . ASP A 1 77 ? 10.257 -2.872 -20.662 1.00 68.56 77 ASP A O 1
ATOM 584 N N . SER A 1 78 ? 11.231 -4.693 -19.823 1.00 58.44 78 SER A N 1
ATOM 585 C CA . SER A 1 78 ? 12.487 -4.533 -20.573 1.00 58.44 78 SER A CA 1
ATOM 586 C C . SER A 1 78 ? 12.357 -4.825 -22.081 1.00 58.44 78 SER A C 1
ATOM 588 O O . SER A 1 78 ? 13.366 -4.959 -22.761 1.00 58.44 78 SER A O 1
ATOM 590 N N . VAL A 1 79 ? 11.139 -4.966 -22.622 1.00 54.16 79 VAL A N 1
ATOM 591 C CA . VAL A 1 79 ? 10.902 -5.568 -23.955 1.00 54.16 79 VAL A CA 1
ATOM 592 C C . VAL A 1 79 ? 10.214 -4.620 -24.950 1.00 54.16 79 VAL A C 1
ATOM 594 O O . VAL A 1 79 ? 10.105 -4.941 -26.131 1.00 54.16 79 VAL A O 1
ATOM 597 N N . ALA A 1 80 ? 9.768 -3.434 -24.524 1.00 50.44 80 ALA A N 1
ATOM 598 C CA . ALA A 1 80 ? 9.052 -2.507 -25.410 1.00 50.44 80 ALA A CA 1
ATOM 599 C C . ALA A 1 80 ? 9.963 -1.540 -26.196 1.00 50.44 80 ALA A C 1
ATOM 601 O O . ALA A 1 80 ? 9.510 -0.953 -27.172 1.00 50.44 80 ALA A O 1
ATOM 602 N N . VAL A 1 81 ? 11.237 -1.382 -25.813 1.00 53.41 81 VAL A N 1
ATOM 603 C CA . VAL A 1 81 ? 12.127 -0.360 -26.407 1.00 53.41 81 VAL A CA 1
ATOM 604 C C . VAL A 1 81 ? 12.774 -0.809 -27.730 1.00 53.41 81 VAL A C 1
ATOM 606 O O . VAL A 1 81 ? 13.183 0.033 -28.518 1.00 53.41 81 VAL A O 1
ATOM 609 N N . GLU A 1 82 ? 12.803 -2.107 -28.052 1.00 53.06 82 GLU A N 1
ATOM 610 C CA . GLU A 1 82 ? 13.431 -2.604 -29.297 1.00 53.06 82 GLU A CA 1
ATOM 611 C C . GLU A 1 82 ? 12.465 -2.781 -30.485 1.00 53.06 82 GLU A C 1
ATOM 613 O O . GLU A 1 82 ? 12.881 -3.191 -31.568 1.00 53.06 82 GLU A O 1
ATOM 618 N N . ARG A 1 83 ? 11.167 -2.479 -30.331 1.00 54.25 83 ARG A N 1
ATOM 619 C CA . ARG A 1 83 ? 10.181 -2.627 -31.419 1.00 54.25 83 ARG A CA 1
ATOM 620 C C . ARG A 1 83 ? 9.425 -1.334 -31.703 1.00 54.25 83 ARG A C 1
ATOM 622 O O . ARG A 1 83 ? 8.214 -1.275 -31.512 1.00 54.25 83 ARG A O 1
ATOM 629 N N . GLY A 1 84 ? 10.115 -0.318 -32.209 1.00 55.56 84 GLY A N 1
ATOM 630 C CA . GLY A 1 84 ? 9.423 0.840 -32.771 1.00 55.56 84 GLY A CA 1
ATOM 631 C C . GLY A 1 84 ? 10.318 2.022 -33.109 1.00 55.56 84 GLY A C 1
ATOM 632 O O . GLY A 1 84 ? 10.488 2.886 -32.260 1.00 55.56 84 GLY A O 1
ATOM 633 N N . THR A 1 85 ? 10.761 2.036 -34.374 1.00 46.09 85 THR A N 1
ATOM 634 C CA . THR A 1 85 ? 11.322 3.137 -35.195 1.00 46.09 85 THR A CA 1
ATOM 635 C C . THR A 1 85 ? 12.694 3.690 -34.840 1.00 46.09 85 THR A C 1
ATOM 637 O O . THR A 1 85 ? 12.792 4.458 -33.862 1.00 46.09 85 THR A O 1
#

Sequence (85 aa):
MAIVGCAHAQVAREPLRVDQASEAAVIRTSRAAQNLAIAVGDTAQVSSYWTDDVEIRRGLGQLVVGRNAYLRLFVPDSVAVERGT

pLDDT: mean 81.59, std 19.07, range [35.94, 98.19]

Foldseek 3Di:
DDDPDDDPPPDDDPDDPDPVVVVVVVVVVLVVQLVVCVVVLVLVSVLVVDDQQDWDQDPPRDIDGGSVSVSVVSDDPPPPPPPDD

Radius of gyration: 19.07 Å; chains: 1; bounding box: 48×30×55 Å

Secondary structure (DSSP, 8-state):
-------------------HHHHHHHHHHHHHHHHHHHHHT-HHHHHHT--TT-EEE-GGG-EEESHHHHHGGGS--TTSTTS--